Protein AF-A0A9D9S2Z1-F1 (afdb_monomer_lite)

Structure (mmCIF, N/CA/C/O backbone):
data_AF-A0A9D9S2Z1-F1
#
_entry.id   AF-A0A9D9S2Z1-F1
#
loop_
_atom_site.group_PDB
_atom_site.id
_atom_site.type_symbol
_atom_site.label_atom_id
_atom_site.label_alt_id
_atom_site.label_comp_id
_atom_site.label_asym_id
_atom_site.label_entity_id
_atom_site.label_seq_id
_atom_site.pdbx_PDB_ins_code
_atom_site.Cartn_x
_atom_site.Cartn_y
_atom_site.Cartn_z
_atom_site.occupancy
_atom_site.B_iso_or_equiv
_atom_site.auth_seq_id
_atom_site.auth_comp_id
_atom_site.auth_asym_id
_atom_site.auth_atom_id
_atom_site.pdbx_PDB_model_num
ATOM 1 N N . MET A 1 1 ? -5.775 -17.872 -7.730 1.00 44.22 1 MET A N 1
ATOM 2 C CA . MET A 1 1 ? -4.918 -17.407 -6.622 1.00 44.22 1 MET A CA 1
ATOM 3 C C . MET A 1 1 ? -5.324 -15.978 -6.327 1.00 44.22 1 MET A C 1
ATOM 5 O O . MET A 1 1 ? -5.261 -15.161 -7.237 1.00 44.22 1 MET A O 1
ATOM 9 N N . SER A 1 2 ? -5.827 -15.697 -5.131 1.00 53.06 2 SER A N 1
ATOM 10 C CA . SER A 1 2 ? -6.169 -14.338 -4.706 1.00 53.06 2 SER A CA 1
ATOM 11 C C . SER A 1 2 ? -4.866 -13.553 -4.546 1.00 53.06 2 SER A C 1
ATOM 13 O O . SER A 1 2 ? -4.025 -13.940 -3.738 1.00 53.06 2 SER A O 1
ATOM 15 N N . HIS A 1 3 ? -4.647 -12.517 -5.354 1.00 65.81 3 HIS A N 1
ATOM 16 C CA . HIS A 1 3 ? -3.508 -11.620 -5.167 1.00 65.81 3 HIS A CA 1
ATOM 17 C C . HIS A 1 3 ? -3.878 -10.590 -4.104 1.00 65.81 3 HIS A C 1
ATOM 19 O O . HIS A 1 3 ? -4.889 -9.920 -4.254 1.00 65.81 3 HIS A O 1
ATOM 25 N N . HIS A 1 4 ? -3.075 -10.477 -3.046 1.00 82.75 4 HIS A N 1
ATOM 26 C CA . HIS A 1 4 ? -3.221 -9.413 -2.056 1.00 82.75 4 HIS A CA 1
ATOM 27 C C . HIS A 1 4 ? -2.507 -8.161 -2.563 1.00 82.75 4 HIS A C 1
ATOM 29 O O . HIS A 1 4 ? -1.280 -8.137 -2.654 1.00 82.75 4 HIS A O 1
ATOM 35 N N . THR A 1 5 ? -3.282 -7.145 -2.914 1.00 88.19 5 THR A N 1
ATOM 36 C CA . THR A 1 5 ? -2.809 -5.871 -3.458 1.00 88.19 5 THR A CA 1
ATOM 37 C C . THR A 1 5 ? -2.924 -4.748 -2.430 1.00 88.19 5 THR A C 1
ATOM 39 O O . THR A 1 5 ? -3.544 -4.886 -1.370 1.00 88.19 5 THR A O 1
ATOM 42 N N . ILE A 1 6 ? -2.356 -3.585 -2.756 1.00 87.56 6 ILE A N 1
ATOM 43 C CA . ILE A 1 6 ? -2.521 -2.376 -1.942 1.00 87.56 6 ILE A CA 1
ATOM 44 C C . ILE A 1 6 ? -3.992 -1.960 -1.764 1.00 87.56 6 ILE A C 1
ATOM 46 O O . ILE A 1 6 ? -4.339 -1.366 -0.741 1.00 87.56 6 ILE A O 1
ATOM 50 N N . ASP A 1 7 ? -4.864 -2.290 -2.716 1.00 87.88 7 ASP A N 1
ATOM 51 C CA . ASP A 1 7 ? -6.284 -1.947 -2.649 1.00 87.88 7 ASP A CA 1
ATOM 52 C C . ASP A 1 7 ? -7.047 -2.855 -1.673 1.00 87.88 7 ASP A C 1
ATOM 54 O O . ASP A 1 7 ? -7.929 -2.379 -0.953 1.00 87.88 7 ASP A O 1
ATOM 58 N N . ASP A 1 8 ? -6.633 -4.116 -1.529 1.00 88.88 8 ASP A N 1
ATOM 59 C CA . ASP A 1 8 ? -7.180 -5.031 -0.517 1.00 88.88 8 ASP A CA 1
ATOM 60 C C . ASP A 1 8 ? -6.805 -4.581 0.901 1.00 88.88 8 ASP A C 1
ATOM 62 O O . ASP A 1 8 ? -7.636 -4.583 1.818 1.00 88.88 8 ASP A O 1
ATOM 66 N N . LEU A 1 9 ? -5.559 -4.125 1.081 1.00 87.50 9 LEU A N 1
ATOM 67 C CA . LEU A 1 9 ? -5.107 -3.550 2.349 1.00 87.50 9 LEU A CA 1
ATOM 68 C C . LEU A 1 9 ? -5.924 -2.304 2.709 1.00 87.50 9 LEU A C 1
ATOM 70 O O . LEU A 1 9 ? -6.387 -2.171 3.842 1.00 87.50 9 LEU A O 1
ATOM 74 N N . ARG A 1 10 ? -6.120 -1.394 1.747 1.00 89.06 10 ARG A N 1
ATOM 75 C CA . ARG A 1 10 ? -6.922 -0.178 1.946 1.00 89.06 10 ARG A CA 1
ATOM 76 C C . ARG A 1 10 ? -8.359 -0.515 2.317 1.00 89.06 10 ARG A C 1
ATOM 78 O O . ARG A 1 10 ? -8.874 0.068 3.266 1.00 89.06 10 ARG A O 1
ATOM 85 N N . SER A 1 11 ? -8.972 -1.464 1.615 1.00 91.75 11 SER A N 1
ATOM 86 C CA . SER A 1 11 ? -10.340 -1.919 1.889 1.00 91.75 11 SER A CA 1
ATOM 87 C C . SER A 1 11 ? -10.467 -2.426 3.328 1.00 91.75 11 SER A C 1
ATOM 89 O O . SER A 1 11 ? -11.291 -1.927 4.089 1.00 91.75 11 SER A O 1
ATOM 91 N N . THR A 1 12 ? -9.544 -3.293 3.753 1.00 90.19 12 THR A N 1
ATOM 92 C CA . THR A 1 12 ? -9.505 -3.824 5.126 1.00 90.19 12 THR A CA 1
ATOM 93 C C . THR A 1 12 ? -9.358 -2.714 6.176 1.00 90.19 12 THR A C 1
ATOM 95 O O . THR A 1 12 ? -10.025 -2.727 7.214 1.00 90.19 12 THR A O 1
ATOM 98 N N . LEU A 1 13 ? -8.504 -1.716 5.923 1.00 90.38 13 LEU A N 1
ATOM 99 C CA . LEU A 1 13 ? -8.329 -0.575 6.826 1.00 90.38 13 LEU A CA 1
ATOM 100 C C . LEU A 1 13 ? -9.585 0.300 6.908 1.00 90.38 13 LEU A C 1
ATOM 102 O O . LEU A 1 13 ? -9.936 0.766 7.992 1.00 90.38 13 LEU A O 1
ATOM 106 N N . PHE A 1 14 ? -10.293 0.501 5.797 1.00 93.44 14 PHE A N 1
ATOM 107 C CA . PHE A 1 14 ? -11.566 1.218 5.812 1.00 93.44 14 PHE A CA 1
ATOM 108 C C . PHE A 1 14 ? -12.651 0.451 6.564 1.00 93.44 14 PHE A C 1
ATOM 110 O O . PHE A 1 14 ? -13.390 1.065 7.332 1.00 93.44 14 PHE A O 1
ATOM 117 N N . ASP A 1 15 ? -12.719 -0.869 6.423 1.00 92.38 15 ASP A N 1
ATOM 118 C CA . ASP A 1 15 ? -13.647 -1.702 7.193 1.00 92.38 15 ASP A CA 1
ATOM 119 C C . ASP A 1 15 ? -13.349 -1.631 8.693 1.00 92.38 15 ASP A C 1
ATOM 121 O O . ASP A 1 15 ? -14.255 -1.465 9.509 1.00 92.38 15 ASP A O 1
ATOM 125 N N . THR A 1 16 ? -12.066 -1.627 9.056 1.00 91.00 16 THR A N 1
ATOM 126 C CA . THR A 1 16 ? -11.596 -1.424 10.435 1.00 91.00 16 THR A CA 1
ATOM 127 C C . THR A 1 16 ? -12.061 -0.066 10.982 1.00 91.00 16 THR A C 1
ATOM 129 O O . THR A 1 16 ? -12.594 0.017 12.089 1.00 91.00 16 THR A O 1
ATOM 132 N N . LEU A 1 17 ? -11.931 1.009 10.192 1.00 90.75 17 LEU A N 1
ATOM 133 C CA . LEU A 1 17 ? -12.423 2.344 10.559 1.00 90.75 17 LEU A CA 1
ATOM 134 C C . LEU A 1 17 ? -13.950 2.385 10.702 1.00 90.75 17 LEU A C 1
ATOM 136 O O . LEU A 1 17 ? -14.468 3.042 11.606 1.00 90.75 17 LEU A O 1
ATOM 140 N N . GLN A 1 18 ? -14.684 1.698 9.828 1.00 92.56 18 GLN A N 1
ATOM 141 C CA . GLN A 1 18 ? -16.141 1.603 9.919 1.00 92.56 18 GLN A CA 1
ATOM 142 C C . GLN A 1 18 ? -16.573 0.851 11.182 1.00 92.56 18 GLN A C 1
ATOM 144 O O . GLN A 1 18 ? -17.461 1.323 11.894 1.00 92.56 18 GLN A O 1
ATOM 149 N N . ALA A 1 19 ? -15.901 -0.256 11.502 1.00 91.62 19 ALA A N 1
ATOM 150 C CA . ALA A 1 19 ? -16.162 -1.047 12.699 1.00 91.62 19 ALA A CA 1
ATOM 151 C C . ALA A 1 19 ? -15.872 -0.260 13.988 1.00 91.62 19 ALA A C 1
ATOM 153 O O . ALA A 1 19 ? -16.635 -0.346 14.944 1.00 91.62 19 ALA A O 1
ATOM 154 N N . LEU A 1 20 ? -14.833 0.581 14.004 1.00 91.00 20 LEU A N 1
ATOM 155 C CA . LEU A 1 20 ? -14.567 1.499 15.120 1.00 91.00 20 LEU A CA 1
ATOM 156 C C . LEU A 1 20 ? -15.627 2.600 15.262 1.00 91.00 20 LEU A C 1
ATOM 158 O O . LEU A 1 20 ? -15.956 3.016 16.371 1.00 91.00 20 LEU A O 1
ATOM 162 N N . LYS A 1 21 ? -16.171 3.097 14.146 1.00 90.94 21 LYS A N 1
ATOM 163 C CA . LYS A 1 21 ? -17.228 4.123 14.156 1.00 90.94 21 LYS A CA 1
ATOM 164 C C . LYS A 1 21 ? -18.598 3.569 14.554 1.00 90.94 21 LYS A C 1
ATOM 166 O O . LYS A 1 21 ? -19.494 4.362 14.865 1.00 90.94 21 LYS A O 1
ATOM 171 N N . ASN A 1 22 ? -18.793 2.251 14.518 1.00 92.88 22 ASN A N 1
ATOM 172 C CA . ASN A 1 22 ? -20.056 1.625 14.878 1.00 92.88 22 ASN A CA 1
ATOM 173 C C . ASN A 1 22 ? -20.324 1.778 16.381 1.00 92.88 22 ASN A C 1
ATOM 175 O O . ASN A 1 22 ? -19.774 1.067 17.206 1.00 92.88 22 ASN A O 1
ATOM 179 N N . LYS A 1 23 ? -21.232 2.686 16.744 1.00 91.25 23 LYS A N 1
ATOM 180 C CA . LYS A 1 23 ? -21.590 2.926 18.151 1.00 91.25 23 LYS A CA 1
ATOM 181 C C . LYS A 1 23 ? -22.400 1.795 18.793 1.00 91.25 23 LYS A C 1
ATOM 183 O O . LYS A 1 23 ? -22.511 1.774 20.012 1.00 91.25 23 LYS A O 1
ATOM 188 N N . LYS A 1 24 ? -23.030 0.926 17.994 1.00 92.94 24 LYS A N 1
ATOM 189 C CA . LYS A 1 24 ? -23.888 -0.161 18.497 1.00 92.94 24 LYS A CA 1
ATOM 190 C C . LYS A 1 24 ? -23.084 -1.408 18.842 1.00 92.94 24 LYS A C 1
ATOM 192 O O . LYS A 1 24 ? -23.405 -2.075 19.814 1.00 92.94 24 LYS A O 1
ATOM 197 N N . ASP A 1 25 ? -22.074 -1.694 18.032 1.00 90.50 25 ASP A N 1
ATOM 198 C CA . ASP A 1 25 ? -21.169 -2.827 18.200 1.00 90.50 25 ASP A CA 1
ATOM 199 C C . ASP A 1 25 ? -19.773 -2.414 17.704 1.00 90.50 25 ASP A C 1
ATOM 201 O O . ASP A 1 25 ? -19.422 -2.664 16.544 1.00 90.50 25 ASP A O 1
ATOM 205 N N . PRO A 1 26 ? -19.036 -1.631 18.512 1.00 88.50 26 PRO A N 1
ATOM 206 C CA . PRO A 1 26 ? -17.715 -1.157 18.139 1.00 88.50 26 PRO A CA 1
ATOM 207 C C . PRO A 1 26 ? -16.705 -2.296 18.215 1.00 88.50 26 PRO A C 1
ATOM 209 O O . PRO A 1 26 ? -16.704 -3.095 19.151 1.00 88.50 26 PRO A O 1
ATOM 212 N N . MET A 1 27 ? -15.783 -2.328 17.258 1.00 92.44 27 MET A N 1
ATOM 213 C CA . MET A 1 27 ? -14.634 -3.221 17.351 1.00 92.44 27 MET A CA 1
ATOM 214 C C . MET A 1 27 ? -13.766 -2.875 18.568 1.00 92.44 27 MET A C 1
ATOM 216 O O . MET A 1 27 ? -13.566 -1.706 18.899 1.00 92.44 27 MET A O 1
ATOM 220 N N . ASP A 1 28 ? -13.201 -3.910 19.186 1.00 95.00 28 ASP A N 1
ATOM 221 C CA . ASP A 1 28 ? -12.225 -3.775 20.261 1.00 95.00 28 ASP A CA 1
ATOM 222 C C . ASP A 1 28 ? -11.002 -2.928 19.851 1.00 95.00 28 ASP A C 1
ATOM 224 O O . ASP A 1 28 ? -10.449 -3.075 18.756 1.00 95.00 28 ASP A O 1
ATOM 228 N N . ILE A 1 29 ? -10.568 -2.044 20.751 1.00 93.38 29 ILE A N 1
ATOM 229 C CA . ILE A 1 29 ? -9.507 -1.063 20.483 1.00 93.38 29 ILE A CA 1
ATOM 230 C C . ILE A 1 29 ? -8.137 -1.734 20.370 1.00 93.38 29 ILE A C 1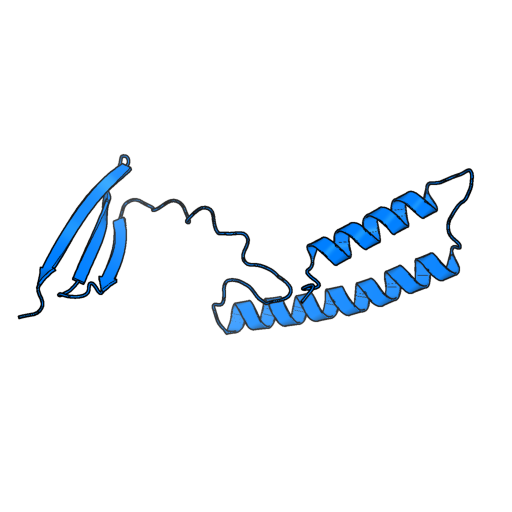
ATOM 232 O O . ILE A 1 29 ? -7.343 -1.344 19.513 1.00 93.38 29 ILE A O 1
ATOM 236 N N . GLU A 1 30 ? -7.859 -2.758 21.180 1.00 93.94 30 GLU A N 1
ATOM 237 C CA . GLU A 1 30 ? -6.587 -3.487 21.108 1.00 93.94 30 GLU A CA 1
ATOM 238 C C . GLU A 1 30 ? -6.488 -4.283 19.807 1.00 93.94 30 GLU A C 1
ATOM 240 O O . GLU A 1 30 ? -5.458 -4.263 19.129 1.00 93.94 30 GLU A O 1
ATOM 245 N N . ARG A 1 31 ? -7.597 -4.892 19.372 1.00 91.62 31 ARG A N 1
ATOM 246 C CA . ARG A 1 31 ? -7.681 -5.488 18.034 1.00 91.62 31 ARG A CA 1
ATOM 247 C C . ARG A 1 31 ? -7.435 -4.456 16.935 1.00 91.62 31 ARG A C 1
ATOM 249 O O . ARG A 1 31 ? -6.691 -4.737 15.997 1.00 91.62 31 ARG A O 1
ATOM 256 N N . ALA A 1 32 ? -8.028 -3.271 17.045 1.00 91.38 32 ALA A N 1
ATOM 257 C CA . ALA A 1 32 ? -7.824 -2.208 16.068 1.00 91.38 32 ALA A CA 1
ATOM 258 C C . ALA A 1 32 ? -6.361 -1.764 15.985 1.00 91.38 32 ALA A C 1
ATOM 260 O O . ALA A 1 32 ? -5.830 -1.602 14.885 1.00 91.38 32 ALA A O 1
ATOM 261 N N . ARG A 1 33 ? -5.705 -1.629 17.143 1.00 92.06 33 ARG A N 1
ATOM 262 C CA . ARG A 1 33 ? -4.280 -1.314 17.245 1.00 92.06 33 ARG A CA 1
ATOM 263 C C . ARG A 1 33 ? -3.426 -2.377 16.555 1.00 92.06 33 ARG A C 1
ATOM 265 O O . ARG A 1 33 ? -2.604 -2.034 15.708 1.00 92.06 33 ARG A O 1
ATOM 272 N N . ALA A 1 34 ? -3.682 -3.653 16.835 1.00 93.62 34 ALA A N 1
ATOM 273 C CA . ALA A 1 34 ? -2.961 -4.756 16.205 1.00 93.62 34 ALA A CA 1
ATOM 274 C C . ALA A 1 34 ? -3.101 -4.744 14.671 1.00 93.62 34 ALA A C 1
ATOM 276 O O . ALA A 1 34 ? -2.119 -4.949 13.956 1.00 93.62 34 ALA A O 1
ATOM 277 N N . VAL A 1 35 ? -4.298 -4.444 14.148 1.00 90.56 35 VAL A N 1
ATOM 278 C CA . VAL A 1 35 ? -4.519 -4.295 12.698 1.00 90.56 35 VAL A CA 1
ATOM 279 C C . VAL A 1 35 ? -3.695 -3.137 12.131 1.00 90.56 35 VAL A C 1
ATOM 281 O O . VAL A 1 35 ? -3.033 -3.308 11.105 1.00 90.56 35 VAL A O 1
ATOM 284 N N . THR A 1 36 ? -3.690 -1.974 12.790 1.00 89.25 36 THR A N 1
ATOM 285 C CA . THR A 1 36 ? -2.891 -0.827 12.331 1.00 89.25 36 THR A CA 1
ATOM 286 C C . THR A 1 36 ? -1.387 -1.093 12.362 1.00 89.25 36 THR A C 1
ATOM 288 O O . THR A 1 36 ? -0.685 -0.670 11.442 1.00 89.25 36 THR A O 1
ATOM 291 N N . ASP A 1 37 ? -0.893 -1.847 13.343 1.00 93.06 37 ASP A N 1
ATOM 292 C CA . ASP A 1 37 ? 0.528 -2.187 13.451 1.00 93.06 37 ASP A CA 1
ATOM 293 C C . ASP A 1 37 ? 0.967 -3.120 12.314 1.00 93.06 37 ASP A C 1
ATOM 295 O O . ASP A 1 37 ? 1.973 -2.869 11.643 1.00 93.06 37 ASP A O 1
ATOM 299 N N . VAL A 1 38 ? 0.178 -4.159 12.017 1.00 90.38 38 VAL A N 1
ATOM 300 C CA . VAL A 1 38 ? 0.446 -5.058 10.882 1.00 90.38 38 VAL A CA 1
ATOM 301 C C . VAL A 1 38 ? 0.371 -4.300 9.555 1.00 90.38 38 VAL A C 1
ATOM 303 O O . VAL A 1 38 ? 1.239 -4.463 8.695 1.00 90.38 38 VAL A O 1
ATOM 306 N N . ALA A 1 39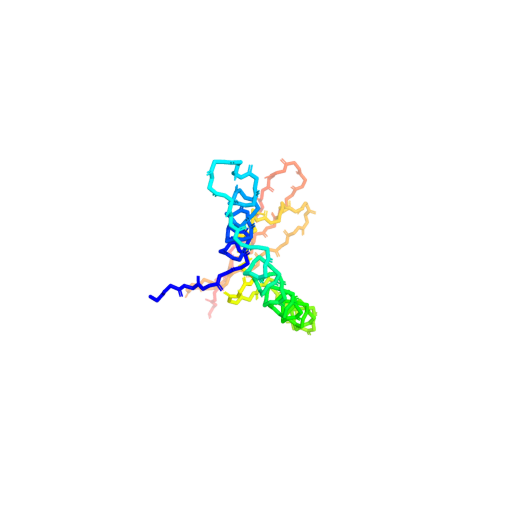 ? -0.614 -3.413 9.392 1.00 89.88 39 ALA A N 1
ATOM 307 C CA . ALA A 1 39 ? -0.725 -2.583 8.197 1.00 89.88 39 ALA A CA 1
ATOM 308 C C . ALA A 1 39 ? 0.495 -1.671 8.005 1.00 89.88 39 ALA A C 1
ATOM 310 O O . ALA A 1 39 ? 0.957 -1.491 6.878 1.00 89.88 39 ALA A O 1
ATOM 311 N N . GLN A 1 40 ? 1.067 -1.142 9.089 1.00 91.25 40 GLN A N 1
ATOM 312 C C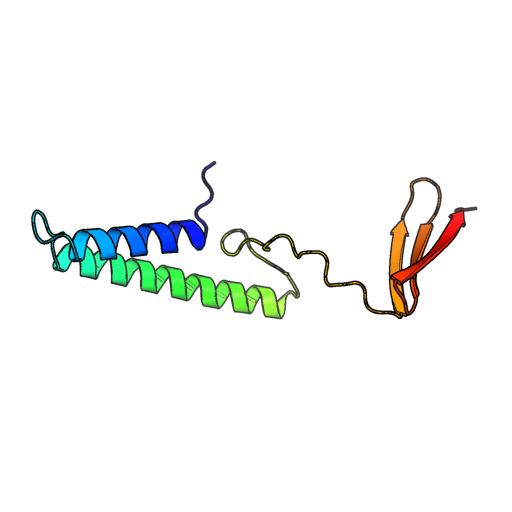A . GLN A 1 40 ? 2.278 -0.329 9.030 1.00 91.25 40 GLN A CA 1
ATOM 313 C C . GLN A 1 40 ? 3.489 -1.127 8.524 1.00 91.25 40 GLN A C 1
ATOM 315 O O . GLN A 1 40 ? 4.282 -0.592 7.741 1.00 91.25 40 GLN A O 1
ATOM 320 N N . VAL A 1 41 ? 3.619 -2.398 8.926 1.00 92.56 41 VAL A N 1
ATOM 321 C CA . VAL A 1 41 ? 4.657 -3.308 8.412 1.00 92.56 41 VAL A CA 1
ATOM 322 C C . VAL A 1 41 ? 4.486 -3.514 6.908 1.00 92.56 41 VAL A C 1
ATOM 324 O O . VAL A 1 41 ? 5.457 -3.358 6.171 1.00 92.56 41 VAL A O 1
ATOM 327 N N . ILE A 1 42 ? 3.260 -3.758 6.436 1.00 89.50 42 ILE A N 1
ATOM 328 C CA . ILE A 1 42 ? 2.977 -3.913 5.000 1.00 89.50 42 ILE A CA 1
ATOM 329 C C . ILE A 1 42 ? 3.303 -2.620 4.244 1.00 89.50 42 ILE A C 1
ATOM 331 O O . ILE A 1 42 ? 4.008 -2.645 3.245 1.00 89.50 42 ILE A O 1
ATOM 335 N N . VAL A 1 43 ? 2.894 -1.449 4.737 1.00 88.62 43 VAL A N 1
ATOM 336 C CA . VAL A 1 43 ? 3.245 -0.164 4.100 1.00 88.62 43 VAL A CA 1
ATOM 337 C C . VAL A 1 43 ? 4.763 0.032 4.006 1.00 88.62 43 VAL A C 1
ATOM 339 O O . VAL A 1 43 ? 5.254 0.629 3.048 1.00 88.62 43 VAL A O 1
ATOM 342 N N . ASN A 1 44 ? 5.535 -0.476 4.966 1.00 92.62 44 ASN A N 1
ATOM 343 C CA . ASN A 1 44 ? 6.990 -0.428 4.879 1.00 92.62 44 ASN A CA 1
ATOM 344 C C . ASN A 1 44 ? 7.544 -1.359 3.787 1.00 92.62 44 ASN A C 1
ATOM 346 O O . ASN A 1 44 ? 8.494 -0.960 3.115 1.00 92.62 44 ASN A O 1
ATOM 350 N N . THR A 1 45 ? 6.936 -2.523 3.527 1.00 89.06 45 THR A N 1
ATOM 351 C CA . THR A 1 45 ? 7.326 -3.363 2.377 1.00 89.06 45 THR A CA 1
ATOM 352 C C . THR A 1 45 ? 7.007 -2.673 1.050 1.00 89.06 45 THR A C 1
ATOM 354 O O . THR A 1 45 ? 7.835 -2.692 0.143 1.00 89.06 45 THR A O 1
ATOM 357 N N . VAL A 1 46 ? 5.878 -1.958 0.962 1.00 89.38 46 VAL A N 1
ATOM 358 C CA . VAL A 1 46 ? 5.517 -1.143 -0.217 1.00 89.38 46 VAL A CA 1
ATOM 359 C C . VAL A 1 46 ? 6.587 -0.108 -0.540 1.00 89.38 46 VAL A C 1
ATOM 361 O O . VAL A 1 46 ? 6.926 0.079 -1.704 1.00 89.38 46 VAL A O 1
ATOM 364 N N . LYS A 1 47 ? 7.144 0.569 0.471 1.00 90.12 47 LYS A N 1
ATOM 365 C CA . LYS A 1 47 ? 8.214 1.558 0.252 1.00 90.12 47 LYS A CA 1
ATOM 366 C C . LYS A 1 47 ? 9.438 0.917 -0.407 1.00 90.12 47 LYS A C 1
ATOM 368 O O . LYS A 1 47 ? 9.945 1.462 -1.382 1.00 90.12 47 LYS A O 1
ATOM 373 N N . VAL A 1 48 ? 9.846 -0.261 0.069 1.00 92.00 48 VAL A N 1
ATOM 374 C CA . VAL A 1 48 ? 10.959 -1.026 -0.520 1.00 92.00 48 VAL A CA 1
ATOM 375 C C . VAL A 1 48 ? 10.642 -1.442 -1.957 1.00 92.00 48 VAL A C 1
ATOM 377 O O . VAL A 1 48 ? 11.509 -1.368 -2.825 1.00 92.00 48 VAL A O 1
ATOM 380 N N . GLU A 1 49 ? 9.398 -1.828 -2.246 1.00 86.25 49 GLU A N 1
ATOM 381 C CA . GLU A 1 49 ? 8.982 -2.144 -3.614 1.00 86.25 49 GLU A CA 1
ATOM 382 C C . GLU A 1 49 ? 8.993 -0.921 -4.540 1.00 86.25 49 GLU A C 1
ATOM 384 O O . GLU A 1 49 ? 9.436 -1.037 -5.681 1.00 86.25 49 GLU A O 1
ATOM 389 N N . ILE A 1 50 ? 8.575 0.257 -4.061 1.00 88.81 50 ILE A N 1
ATOM 390 C CA . ILE A 1 50 ? 8.682 1.519 -4.814 1.00 88.81 50 ILE A CA 1
ATOM 391 C C . ILE A 1 50 ? 10.149 1.828 -5.121 1.00 88.81 50 ILE A C 1
ATOM 393 O O . ILE A 1 50 ? 10.474 2.231 -6.239 1.00 88.81 50 ILE A O 1
ATOM 397 N N . ASP A 1 51 ? 11.042 1.630 -4.156 1.00 89.69 51 ASP A N 1
ATOM 398 C CA . ASP A 1 51 ? 12.471 1.852 -4.364 1.00 89.69 51 ASP A CA 1
ATOM 399 C C . ASP A 1 51 ? 13.048 0.853 -5.374 1.00 89.69 51 ASP A C 1
ATOM 401 O O . ASP A 1 51 ? 13.750 1.252 -6.303 1.00 89.69 51 ASP A O 1
ATOM 405 N N . HIS A 1 52 ? 12.661 -0.421 -5.297 1.00 86.88 52 HIS A N 1
ATOM 406 C CA . HIS A 1 52 ? 12.997 -1.408 -6.321 1.00 86.88 52 HIS A CA 1
ATOM 407 C C . HIS A 1 52 ? 12.461 -1.009 -7.709 1.00 86.88 52 HIS A C 1
ATOM 409 O O . HIS A 1 52 ? 13.187 -1.099 -8.700 1.00 86.88 52 HIS A O 1
ATOM 415 N N . MET A 1 53 ? 11.218 -0.527 -7.807 1.00 87.06 53 MET A N 1
ATOM 416 C CA . MET A 1 53 ? 10.632 -0.040 -9.063 1.00 87.06 53 MET A CA 1
ATOM 417 C C . MET A 1 53 ? 11.429 1.129 -9.652 1.00 87.06 53 MET A C 1
ATOM 419 O O . MET A 1 53 ? 11.716 1.126 -10.849 1.00 87.06 53 MET A O 1
ATOM 423 N N . ARG A 1 54 ? 11.837 2.091 -8.813 1.00 86.12 54 ARG A N 1
ATOM 424 C CA . ARG A 1 54 ? 12.672 3.236 -9.213 1.00 86.12 54 ARG A CA 1
ATOM 425 C C . ARG A 1 54 ? 14.038 2.797 -9.732 1.00 86.12 54 ARG A C 1
ATOM 427 O O . ARG A 1 54 ? 14.484 3.311 -10.748 1.00 86.12 54 ARG A O 1
ATOM 434 N N . LEU A 1 55 ? 14.683 1.848 -9.056 1.00 89.31 55 LEU A N 1
ATOM 435 C CA . LEU A 1 55 ? 16.009 1.343 -9.428 1.00 89.31 55 LEU A CA 1
ATOM 436 C C . LEU A 1 55 ? 15.989 0.488 -10.703 1.00 89.31 55 LEU A C 1
ATOM 438 O O . LEU A 1 55 ? 16.976 0.441 -11.430 1.00 89.31 55 LEU A O 1
ATOM 442 N N . THR A 1 56 ? 14.875 -0.194 -10.973 1.00 86.81 56 THR A N 1
ATOM 443 C CA . THR A 1 56 ? 14.736 -1.123 -12.108 1.00 86.81 56 THR A CA 1
ATOM 444 C C . THR A 1 56 ? 13.979 -0.537 -13.301 1.00 86.81 56 THR A C 1
ATOM 446 O O . THR A 1 56 ? 13.755 -1.246 -14.281 1.00 86.81 56 THR A O 1
ATOM 449 N N . ASN A 1 57 ? 13.569 0.737 -13.240 1.00 81.06 57 ASN A N 1
ATOM 450 C CA . ASN A 1 57 ? 12.689 1.385 -14.221 1.00 81.06 57 ASN A CA 1
ATOM 451 C C . ASN A 1 57 ? 11.405 0.581 -14.524 1.00 81.06 57 ASN A C 1
ATOM 453 O O . ASN A 1 57 ? 10.878 0.615 -15.639 1.00 81.06 57 ASN A O 1
ATOM 457 N N . ARG A 1 58 ? 10.881 -0.148 -13.532 1.00 78.81 58 ARG A N 1
ATOM 458 C CA . ARG A 1 58 ? 9.624 -0.900 -13.652 1.00 78.81 58 ARG A CA 1
ATOM 459 C C . ARG A 1 58 ? 8.441 -0.027 -13.248 1.00 78.81 58 ARG A C 1
ATOM 461 O O . ARG A 1 58 ? 8.520 0.763 -12.314 1.00 78.81 58 ARG A O 1
ATOM 468 N N . THR A 1 59 ? 7.317 -0.195 -13.937 1.00 78.50 59 THR A N 1
ATOM 469 C CA . THR A 1 59 ? 6.100 0.608 -13.736 1.00 78.50 59 THR A CA 1
ATOM 470 C C . THR A 1 59 ? 5.144 0.048 -12.683 1.00 78.50 59 THR A C 1
ATOM 472 O O . THR A 1 59 ? 4.171 0.717 -12.349 1.00 78.50 59 THR A O 1
ATOM 475 N N . GLY A 1 60 ? 5.415 -1.142 -12.135 1.00 79.50 60 GLY A N 1
ATOM 476 C CA . GLY A 1 60 ? 4.611 -1.765 -11.080 1.00 79.50 60 GLY A CA 1
ATOM 477 C C . GLY A 1 60 ? 5.219 -3.059 -10.548 1.00 79.50 60 GLY A C 1
ATOM 478 O O . GLY A 1 60 ? 6.239 -3.550 -11.051 1.00 79.50 60 GLY A O 1
ATOM 479 N N . SER A 1 61 ? 4.560 -3.607 -9.535 1.00 82.12 61 SER A N 1
ATOM 480 C CA . SER A 1 61 ? 4.888 -4.859 -8.860 1.00 82.12 61 SER A CA 1
ATOM 481 C C . SER A 1 61 ? 3.636 -5.731 -8.697 1.00 82.12 61 SER A C 1
ATOM 483 O O . SER A 1 61 ? 2.527 -5.337 -9.052 1.00 82.12 61 SER A O 1
ATOM 485 N N . SER A 1 62 ? 3.804 -6.938 -8.156 1.00 81.56 62 SER A N 1
ATOM 486 C CA . SER A 1 62 ? 2.670 -7.816 -7.838 1.00 81.56 62 SER A CA 1
ATOM 487 C C . SER A 1 62 ? 1.776 -7.260 -6.721 1.00 81.56 62 SER A C 1
ATOM 489 O O . SER A 1 62 ? 0.633 -7.693 -6.605 1.00 81.56 62 SER A O 1
ATOM 491 N N . PHE A 1 63 ? 2.289 -6.334 -5.902 1.00 82.00 63 PHE A N 1
ATOM 492 C CA . PHE A 1 63 ? 1.552 -5.695 -4.809 1.00 82.00 63 PHE A CA 1
ATOM 493 C C . PHE A 1 63 ? 1.029 -4.299 -5.187 1.00 82.00 63 PHE A C 1
ATOM 495 O O . PHE A 1 63 ? -0.083 -3.925 -4.808 1.00 82.00 63 PHE A O 1
ATOM 502 N N . ILE A 1 64 ? 1.823 -3.538 -5.948 1.00 84.56 64 ILE A N 1
ATOM 503 C CA . ILE A 1 64 ? 1.465 -2.250 -6.547 1.00 84.56 64 ILE A CA 1
ATOM 504 C C . ILE A 1 64 ? 1.154 -2.512 -8.020 1.00 84.56 64 ILE A C 1
ATOM 506 O O . ILE A 1 64 ? 2.064 -2.433 -8.857 1.00 84.56 64 ILE A O 1
ATOM 510 N N . PRO A 1 65 ? -0.102 -2.848 -8.362 1.00 81.12 65 PRO A N 1
ATOM 511 C CA . PRO A 1 65 ? -0.453 -3.067 -9.749 1.00 81.12 65 PRO A CA 1
ATOM 512 C C . PRO A 1 65 ? -0.119 -1.811 -10.551 1.00 81.12 65 PRO A C 1
ATOM 514 O O . PRO A 1 65 ? -0.333 -0.681 -10.102 1.00 81.12 65 PRO A O 1
ATOM 517 N N . VAL A 1 66 ? 0.410 -2.014 -11.758 1.00 74.31 66 VAL A N 1
ATOM 518 C CA . VAL A 1 66 ? 0.405 -0.952 -12.759 1.00 74.31 66 VAL A CA 1
ATOM 519 C C . VAL A 1 66 ? -1.074 -0.672 -12.981 1.00 74.31 66 VAL A C 1
ATOM 521 O O . VAL A 1 66 ? -1.753 -1.500 -13.586 1.00 74.31 66 VAL A O 1
ATOM 524 N N . ALA A 1 67 ? -1.598 0.436 -12.447 1.00 61.88 67 ALA A N 1
ATOM 525 C CA . ALA A 1 67 ? -2.855 0.967 -12.955 1.00 61.88 67 ALA A CA 1
ATOM 526 C C . ALA A 1 67 ? -2.639 1.017 -14.457 1.00 61.88 67 ALA A C 1
ATOM 528 O O . ALA A 1 67 ? -1.664 1.669 -14.845 1.00 61.88 67 ALA A O 1
ATOM 529 N N . GLU A 1 68 ? -3.408 0.237 -15.239 1.00 55.12 68 GLU A N 1
ATOM 530 C CA . GLU A 1 68 ? -3.301 0.219 -16.696 1.00 55.12 68 GLU A CA 1
ATOM 531 C C . GLU A 1 68 ? -3.122 1.665 -17.083 1.00 55.12 68 GLU A C 1
ATOM 533 O O . GLU A 1 68 ? -4.014 2.485 -16.846 1.00 55.12 68 GLU A O 1
ATOM 538 N N . ALA A 1 69 ? -1.893 2.009 -17.473 1.00 46.47 69 ALA A N 1
ATOM 539 C CA . ALA A 1 6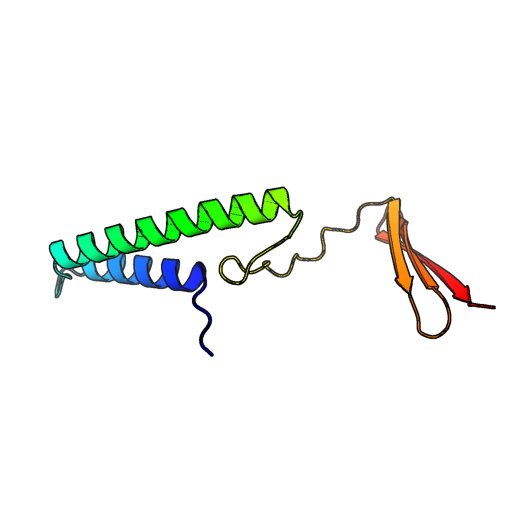9 ? -1.591 3.383 -17.749 1.00 46.47 69 ALA A CA 1
ATOM 540 C C . ALA A 1 69 ? -2.541 3.653 -18.895 1.00 46.47 69 ALA A C 1
ATOM 542 O O . ALA A 1 69 ? -2.359 3.063 -19.960 1.00 46.47 69 ALA A O 1
ATOM 543 N N . ALA A 1 70 ? -3.582 4.458 -18.652 1.00 47.28 70 ALA A N 1
ATOM 544 C CA . ALA A 1 70 ? -4.259 5.172 -19.708 1.00 47.28 70 ALA A CA 1
ATOM 545 C C . ALA A 1 70 ? -3.093 5.698 -20.524 1.00 47.28 70 ALA A C 1
ATOM 547 O O . ALA A 1 70 ? -2.296 6.476 -19.988 1.00 47.28 70 ALA A O 1
ATOM 548 N N . SER A 1 71 ? -2.868 5.051 -21.672 1.00 52.78 71 SER A N 1
ATOM 549 C CA . SER A 1 71 ? -1.598 5.059 -22.390 1.00 52.78 71 SER A CA 1
ATOM 550 C C . SER A 1 71 ? -1.103 6.485 -22.344 1.00 52.78 71 SER A C 1
ATOM 552 O O . SER A 1 71 ? -1.875 7.342 -22.788 1.00 52.78 71 SER A O 1
ATOM 554 N N . LYS A 1 72 ? 0.049 6.749 -21.690 1.00 58.66 72 LYS A N 1
ATOM 555 C CA . LYS A 1 72 ? 0.558 8.121 -21.498 1.00 58.66 72 LYS A CA 1
ATOM 556 C C . LYS A 1 72 ? 0.224 8.891 -22.774 1.00 58.66 72 LYS A C 1
ATOM 558 O O . LYS A 1 72 ? 0.586 8.364 -23.831 1.00 58.66 72 LYS A O 1
ATOM 563 N N . PRO A 1 73 ? -0.539 10.003 -22.712 1.00 61.06 73 PRO A N 1
ATOM 564 C CA . PRO A 1 73 ? -1.037 10.644 -23.918 1.00 61.06 73 PRO A CA 1
ATOM 565 C C . PRO A 1 73 ? 0.140 10.823 -24.864 1.00 61.06 73 PRO A C 1
ATOM 567 O O . PRO A 1 73 ? 1.123 11.452 -24.473 1.00 61.06 73 PRO A O 1
ATOM 570 N N . ARG A 1 74 ? 0.083 10.182 -26.038 1.00 69.06 74 ARG A N 1
ATOM 571 C CA . ARG A 1 74 ? 1.180 10.249 -27.003 1.00 69.06 74 ARG A CA 1
ATOM 572 C C . ARG A 1 74 ? 1.404 11.719 -27.316 1.00 69.06 74 ARG A C 1
ATOM 574 O O . ARG A 1 74 ? 0.500 12.388 -27.824 1.00 69.06 74 ARG A O 1
ATOM 581 N N . LEU A 1 75 ? 2.572 12.227 -26.955 1.00 76.19 75 LEU A N 1
ATOM 582 C CA . LEU A 1 75 ? 2.929 13.607 -27.211 1.00 76.19 75 LEU A CA 1
ATOM 583 C C . LEU A 1 75 ? 3.288 13.743 -28.695 1.00 76.19 75 LEU A C 1
ATOM 585 O O . LEU A 1 75 ? 3.801 12.800 -29.306 1.00 76.19 75 LEU A O 1
ATOM 589 N N . PRO A 1 76 ? 3.028 14.904 -29.314 1.00 76.75 76 PRO A N 1
ATOM 590 C CA . PRO A 1 76 ? 3.545 15.196 -30.642 1.00 76.75 76 PRO A CA 1
ATOM 591 C C . PRO A 1 76 ? 5.063 14.963 -30.704 1.00 76.75 76 PRO A C 1
ATOM 593 O O . PRO A 1 76 ? 5.810 15.566 -29.939 1.00 76.75 76 PRO A O 1
ATOM 596 N N . GLY A 1 77 ? 5.511 14.099 -31.615 1.00 78.12 77 GLY A N 1
ATOM 597 C CA . GLY A 1 77 ? 6.911 13.691 -31.763 1.00 78.12 77 GLY A CA 1
ATOM 598 C C . GLY A 1 77 ? 7.239 12.296 -31.222 1.00 78.12 77 GLY A C 1
ATOM 599 O O . GLY A 1 77 ? 8.292 11.762 -31.574 1.00 78.12 77 GLY A O 1
ATOM 600 N N . ASP A 1 78 ? 6.349 11.671 -30.444 1.00 80.75 78 ASP A N 1
ATOM 601 C CA . ASP A 1 78 ? 6.557 10.304 -29.961 1.00 80.75 78 ASP A CA 1
ATOM 602 C C . ASP A 1 78 ? 6.613 9.311 -31.132 1.00 80.75 78 ASP A C 1
ATOM 604 O O . ASP A 1 78 ? 5.781 9.345 -32.047 1.00 80.75 78 ASP A O 1
ATOM 608 N N . MET A 1 79 ? 7.600 8.410 -31.091 1.00 81.19 79 MET A N 1
ATOM 609 C CA . MET A 1 79 ? 7.791 7.337 -32.066 1.00 81.19 79 MET A CA 1
ATOM 610 C C . MET A 1 79 ? 7.750 5.976 -31.378 1.00 81.19 79 MET A C 1
ATOM 612 O O . MET A 1 79 ? 8.544 5.704 -30.482 1.00 81.19 79 MET A O 1
ATOM 616 N N . GLU A 1 80 ? 6.876 5.092 -31.846 1.00 84.12 80 GLU A N 1
ATOM 617 C CA . GLU A 1 80 ? 6.814 3.702 -31.397 1.00 84.12 80 GLU A CA 1
ATOM 618 C C . GLU A 1 80 ? 7.161 2.777 -32.559 1.00 84.12 80 GLU A C 1
ATOM 620 O O . GLU A 1 80 ? 6.505 2.816 -33.598 1.00 84.12 80 GLU A O 1
ATOM 625 N N . THR A 1 81 ? 8.193 1.947 -32.399 1.00 85.06 81 THR A N 1
ATOM 626 C CA . THR A 1 81 ? 8.543 0.919 -33.385 1.00 85.06 81 THR A CA 1
ATOM 627 C C . THR A 1 81 ? 8.221 -0.453 -32.825 1.00 85.06 81 THR A C 1
ATOM 629 O O . THR A 1 81 ? 8.782 -0.865 -31.815 1.00 85.06 81 THR A O 1
ATOM 632 N N . VAL A 1 82 ? 7.340 -1.166 -33.517 1.00 85.00 82 VAL A N 1
ATOM 633 C CA . VAL A 1 82 ? 6.910 -2.519 -33.173 1.00 85.00 82 VAL A CA 1
ATOM 634 C C . VAL A 1 82 ? 7.424 -3.476 -34.244 1.00 85.00 82 VAL A C 1
ATOM 636 O O . VAL A 1 82 ? 7.244 -3.234 -35.442 1.00 85.00 82 VAL A O 1
ATOM 639 N N . ALA A 1 83 ? 8.076 -4.562 -33.828 1.00 83.19 83 ALA A N 1
ATOM 640 C CA . ALA A 1 83 ? 8.431 -5.652 -34.730 1.00 83.19 83 ALA A CA 1
ATOM 641 C C . ALA A 1 83 ? 7.149 -6.350 -35.210 1.00 83.19 83 ALA A C 1
ATOM 643 O O . ALA A 1 83 ? 6.286 -6.705 -34.409 1.00 83.19 83 ALA A O 1
ATOM 644 N N . THR A 1 84 ? 7.009 -6.530 -36.518 1.00 83.88 84 THR A N 1
ATOM 645 C CA . THR A 1 84 ? 5.925 -7.313 -37.115 1.00 83.88 84 THR A CA 1
ATOM 646 C C . THR A 1 84 ? 6.482 -8.646 -37.590 1.00 83.88 84 THR A C 1
ATOM 648 O O . THR A 1 84 ? 7.692 -8.816 -37.728 1.00 83.88 84 THR A O 1
ATOM 651 N N . ALA A 1 85 ? 5.603 -9.597 -37.898 1.00 82.00 85 ALA A N 1
ATOM 652 C CA . ALA A 1 85 ? 6.023 -10.895 -38.414 1.00 82.00 85 ALA A CA 1
ATOM 653 C C . ALA A 1 85 ? 6.880 -10.804 -39.695 1.00 82.00 85 ALA A C 1
ATOM 655 O O . ALA A 1 85 ? 7.516 -11.787 -40.055 1.00 82.00 85 ALA A O 1
ATOM 656 N N . HIS A 1 86 ? 6.841 -9.687 -40.435 1.00 82.69 86 HIS A N 1
ATOM 657 C CA . HIS A 1 86 ? 7.477 -9.534 -41.755 1.00 82.69 86 HIS A CA 1
ATOM 658 C C . HIS A 1 86 ? 8.357 -8.271 -41.839 1.00 82.69 86 HIS A C 1
ATOM 660 O O . HIS A 1 86 ? 8.656 -7.790 -42.931 1.00 82.69 86 HIS A O 1
ATOM 666 N N . GLY A 1 87 ? 8.749 -7.688 -40.701 1.00 86.50 87 GLY A N 1
ATOM 667 C CA . GLY A 1 87 ? 9.538 -6.459 -40.667 1.00 86.50 87 GLY A CA 1
ATOM 668 C C . GLY A 1 87 ? 9.266 -5.607 -39.432 1.00 86.50 87 GLY A C 1
ATOM 669 O O . GLY A 1 87 ? 9.168 -6.116 -38.319 1.00 86.50 87 GLY A O 1
ATOM 670 N N . SER A 1 88 ? 9.150 -4.293 -39.600 1.00 89.62 88 SER A N 1
ATOM 671 C CA . SER A 1 88 ? 8.807 -3.375 -38.515 1.00 89.62 88 SER A CA 1
ATOM 672 C C . SER A 1 88 ? 7.758 -2.347 -38.930 1.00 89.62 88 SER A C 1
ATOM 674 O O . SER A 1 88 ? 7.631 -1.971 -40.098 1.00 89.62 88 SER A O 1
ATOM 676 N N . LYS A 1 89 ? 6.980 -1.897 -37.946 1.00 90.38 89 LYS A N 1
ATOM 677 C CA . LYS A 1 89 ? 6.003 -0.816 -38.059 1.00 90.38 89 LYS A CA 1
ATOM 678 C C . LYS A 1 89 ? 6.420 0.304 -37.113 1.00 90.38 89 LYS A C 1
ATOM 680 O O . LYS A 1 89 ? 6.486 0.076 -35.911 1.00 90.38 89 LYS A O 1
ATOM 685 N N . THR A 1 90 ? 6.662 1.499 -37.637 1.00 90.88 90 THR A N 1
ATOM 686 C CA . THR A 1 90 ? 6.949 2.703 -36.846 1.00 90.88 90 THR A CA 1
ATOM 687 C C . THR A 1 90 ? 5.755 3.652 -36.905 1.00 90.88 90 THR A C 1
ATOM 689 O O . THR A 1 90 ? 5.326 4.028 -37.994 1.00 90.88 90 THR A O 1
ATOM 692 N N . ILE A 1 91 ? 5.211 4.031 -35.749 1.00 87.12 91 ILE A N 1
ATOM 693 C CA . ILE A 1 91 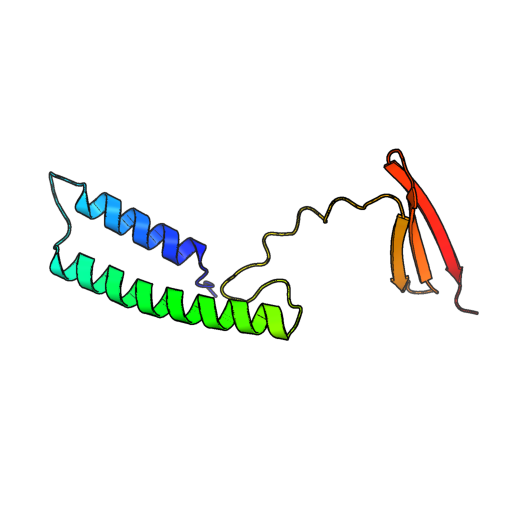? 4.112 4.990 -35.594 1.00 87.12 91 ILE A CA 1
ATOM 694 C C . ILE A 1 91 ? 4.688 6.282 -35.014 1.00 87.12 91 ILE A C 1
ATOM 696 O O . ILE A 1 91 ? 5.265 6.249 -33.932 1.00 87.12 91 ILE A O 1
ATOM 700 N N . THR A 1 92 ? 4.514 7.406 -35.706 1.00 89.44 92 THR A N 1
ATOM 701 C CA . THR A 1 92 ? 4.914 8.745 -35.246 1.00 89.44 92 THR A CA 1
ATOM 702 C C . THR A 1 92 ? 3.671 9.590 -34.980 1.00 89.44 92 THR A C 1
ATOM 704 O O . THR A 1 92 ? 2.831 9.736 -35.870 1.00 89.44 92 THR A O 1
ATOM 707 N N . GLN A 1 93 ? 3.550 10.160 -33.782 1.00 86.56 93 GLN A N 1
ATOM 708 C CA . GLN A 1 93 ? 2.470 11.085 -33.424 1.00 86.56 93 GLN A CA 1
ATOM 709 C C . GLN A 1 93 ? 2.806 12.508 -33.901 1.00 86.56 93 GLN A C 1
ATOM 711 O O . GLN A 1 93 ? 3.902 13.001 -33.646 1.00 86.56 93 GLN A O 1
ATOM 716 N N . LEU A 1 94 ? 1.877 13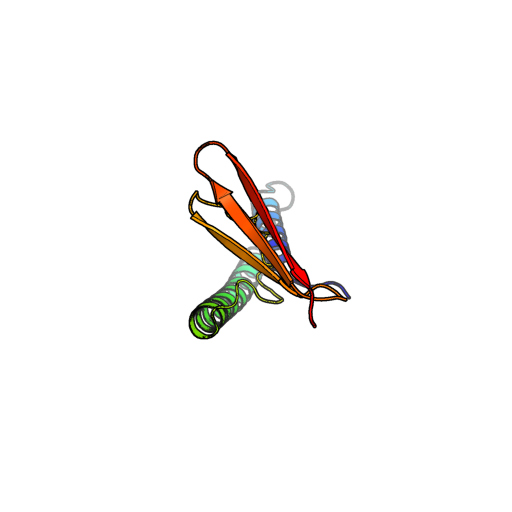.193 -34.571 1.00 82.75 94 LEU A N 1
ATOM 717 C CA . LEU A 1 94 ? 2.043 14.580 -35.022 1.00 82.75 94 LEU A CA 1
ATOM 718 C C . LEU A 1 94 ? 1.246 15.557 -34.144 1.00 82.75 94 LEU A C 1
ATOM 720 O O . LEU A 1 94 ? 0.286 15.154 -33.474 1.00 82.75 94 LEU A O 1
ATOM 724 N N . PRO A 1 95 ? 1.602 16.856 -34.164 1.00 81.12 95 PRO A N 1
ATOM 725 C CA . PRO A 1 95 ? 0.760 17.902 -33.595 1.00 81.12 95 PRO A CA 1
ATOM 726 C C . PRO A 1 95 ? -0.663 17.830 -34.167 1.00 81.12 95 PRO A C 1
ATOM 728 O O . PRO A 1 95 ? -0.845 17.595 -35.359 1.00 81.12 95 PRO A O 1
ATOM 731 N N . GLY A 1 96 ? -1.676 18.010 -33.316 1.00 78.31 96 GLY A N 1
ATOM 732 C CA . GLY A 1 96 ? -3.084 17.950 -33.733 1.00 78.31 96 GLY A CA 1
ATOM 733 C C . GLY A 1 96 ? -3.693 16.544 -33.798 1.00 78.31 96 GLY A C 1
ATOM 734 O O . GLY A 1 96 ? -4.793 16.388 -34.314 1.00 78.31 96 GLY A O 1
ATOM 735 N N . GLY A 1 97 ? -3.016 15.517 -33.272 1.00 74.94 97 GLY A N 1
ATOM 736 C CA . GLY A 1 97 ? -3.603 14.180 -33.092 1.00 74.94 97 GLY A CA 1
ATOM 737 C C . GLY A 1 97 ? -3.472 13.236 -34.293 1.00 74.94 97 GLY A C 1
ATOM 738 O O . GLY A 1 97 ? -3.812 12.060 -34.176 1.00 74.94 97 GLY A O 1
ATOM 739 N N . ALA A 1 98 ? -2.935 13.706 -35.421 1.00 84.31 98 ALA A N 1
ATOM 740 C CA . ALA A 1 98 ? -2.634 12.866 -36.578 1.00 84.31 98 ALA A CA 1
ATOM 741 C C . ALA A 1 98 ? -1.470 11.892 -36.301 1.00 84.31 98 ALA A C 1
ATOM 743 O O . ALA A 1 98 ? -0.627 12.138 -35.435 1.00 84.31 98 ALA A O 1
ATOM 744 N N . THR A 1 99 ? -1.396 10.794 -37.063 1.00 87.88 99 THR A N 1
ATOM 745 C CA . THR A 1 99 ? -0.301 9.812 -36.968 1.00 87.88 99 THR A CA 1
ATOM 746 C C . THR A 1 99 ? 0.269 9.462 -38.341 1.00 87.88 99 THR A C 1
ATOM 748 O O . THR A 1 99 ? -0.469 9.358 -39.319 1.00 87.88 99 THR A O 1
ATOM 751 N N . ILE A 1 100 ? 1.587 9.254 -38.415 1.00 88.44 100 ILE A N 1
ATOM 752 C CA . ILE A 1 100 ? 2.262 8.643 -39.569 1.00 88.44 100 ILE A CA 1
ATOM 753 C C . ILE A 1 100 ? 2.603 7.202 -39.206 1.00 88.44 100 ILE A C 1
ATOM 755 O O . ILE A 1 100 ? 3.269 6.954 -38.205 1.00 88.44 100 ILE A O 1
ATOM 759 N N . THR A 1 101 ? 2.181 6.252 -40.040 1.00 90.50 101 THR A N 1
ATOM 760 C CA . THR A 1 101 ? 2.566 4.841 -39.920 1.00 90.50 101 THR A CA 1
ATOM 761 C C . THR A 1 101 ? 3.500 4.467 -41.064 1.00 90.50 101 THR A C 1
ATOM 763 O O . THR A 1 101 ? 3.118 4.538 -42.230 1.00 90.50 101 THR A O 1
ATOM 766 N N . ARG A 1 102 ? 4.722 4.039 -40.739 1.00 91.38 102 ARG A N 1
ATOM 767 C CA . ARG A 1 102 ? 5.712 3.539 -41.698 1.00 91.38 102 ARG A CA 1
ATOM 768 C C . ARG A 1 102 ? 5.899 2.038 -41.519 1.00 91.38 102 ARG A C 1
ATOM 770 O O . ARG A 1 102 ? 6.213 1.586 -40.423 1.00 91.38 102 ARG A O 1
ATOM 777 N N . HIS A 1 103 ? 5.772 1.286 -42.606 1.00 90.31 103 HIS A N 1
ATOM 778 C CA . HIS A 1 103 ? 6.128 -0.130 -42.657 1.00 90.31 103 HIS A CA 1
ATOM 779 C C . HIS A 1 103 ? 7.499 -0.289 -43.320 1.00 90.31 103 HIS A C 1
ATOM 781 O O . HIS A 1 103 ? 7.745 0.288 -44.378 1.00 90.31 103 HIS A O 1
ATOM 787 N N . LYS A 1 104 ? 8.387 -1.068 -42.705 1.00 91.62 104 LYS A N 1
ATOM 788 C CA . LYS A 1 104 ? 9.645 -1.520 -43.305 1.00 91.62 104 LYS A CA 1
ATOM 789 C C . LYS A 1 104 ? 9.600 -3.040 -43.367 1.00 91.62 104 LYS A C 1
ATOM 791 O O . LYS A 1 104 ? 9.550 -3.674 -42.320 1.00 91.62 104 LYS A O 1
ATOM 796 N N . MET A 1 105 ? 9.607 -3.613 -44.565 1.00 89.44 105 MET A N 1
ATOM 797 C CA . MET A 1 105 ? 9.674 -5.067 -44.729 1.00 89.44 105 MET A CA 1
ATOM 798 C C . MET A 1 105 ? 11.096 -5.556 -44.421 1.00 89.44 105 MET A C 1
ATOM 800 O O . MET A 1 105 ? 12.067 -4.867 -44.747 1.00 89.44 105 MET A O 1
ATOM 804 N N . ALA A 1 106 ? 11.216 -6.711 -43.765 1.00 81.44 106 ALA A N 1
ATOM 805 C CA . ALA A 1 106 ? 12.481 -7.434 -43.695 1.00 81.44 106 ALA A CA 1
ATOM 806 C C . ALA A 1 106 ? 12.763 -8.015 -45.089 1.00 81.44 106 ALA A C 1
ATOM 808 O O . ALA A 1 106 ? 11.885 -8.655 -45.666 1.00 81.44 106 ALA A O 1
ATOM 809 N N . GLY A 1 107 ? 13.930 -7.684 -45.647 1.00 67.88 107 GLY A N 1
ATOM 810 C CA . GLY A 1 107 ? 14.413 -8.249 -46.909 1.00 67.88 107 GLY A CA 1
ATOM 811 C C . GLY A 1 107 ? 15.008 -9.633 -46.723 1.00 67.88 107 GLY A C 1
ATOM 812 O O . GLY A 1 107 ? 15.352 -9.966 -45.565 1.00 67.88 107 GLY A O 1
#

pLDDT: mean 83.97, std 10.99, range [44.22, 95.0]

Foldseek 3Di:
DDQAAPVNLVVVLVVLVVLCVPPVHHDDPVVSVVSVVVSVVVVVVVVVQVVVCVVVVNQADSHGDNPVPPPPPQDQQDWDWDADPFFIWIWGAHPPGDIDIDGDGDD

Sequence (107 aa):
MSHHTIDDLRSTLFDTLQALKNKKDPMDIERARAVTDVAQVIVNTVKVEIDHMRLTNRTGSSFIPVAEAASKPRLPGDMETVATAHGSKTITQLPGGATITRHKMAG

Radius of gyration: 23.22 Å; chains: 1; bounding box: 40×35×68 Å

Secondary structure (DSSP, 8-state):
-----HHHHHHHHHHHHHHHH-SSSPPPHHHHHHHHHHHHHHHHHHHHHHHHHHHHT-S--SSS-----------TT-EEEEEETTEEEEEEE-TTS-EEEEEEE--